Protein AF-A0A9P7P5R8-F1 (afdb_monomer_lite)

pLDDT: mean 85.45, std 15.45, range [43.38, 98.56]

Sequence (160 aa):
MKFLCLHGAFGNASNFQAQLGPFVSKAKESGDRISFKWISGRHEAIPPAGFSDYFGRGPLYRFIPFDGIEALDDVLHKLDEFPQGETAEDTIRQLIQSDYGSQYTLDGVRTSIEYILDAVREDPEIEGILGFSEGATAAASAILEEKRLWEEEGVPRQLK

Structure (mmCIF, N/CA/C/O backbone):
data_AF-A0A9P7P5R8-F1
#
_entry.id   AF-A0A9P7P5R8-F1
#
loop_
_atom_site.group_PDB
_atom_site.id
_atom_site.type_symbol
_atom_site.label_atom_id
_atom_site.label_alt_id
_atom_site.label_comp_id
_atom_site.label_asym_id
_atom_site.label_entity_id
_atom_site.label_seq_id
_atom_site.pdbx_PDB_ins_code
_atom_site.Cartn_x
_atom_site.Cartn_y
_atom_site.Cartn_z
_atom_site.occupancy
_atom_site.B_iso_or_equiv
_atom_site.auth_seq_id
_atom_site.auth_comp_id
_atom_site.auth_asym_id
_atom_site.auth_atom_id
_atom_site.pdbx_PDB_model_num
ATOM 1 N N . MET A 1 1 ? -7.909 -1.863 16.771 1.00 89.31 1 MET A N 1
ATOM 2 C CA . MET A 1 1 ? -7.436 -1.180 15.557 1.00 89.31 1 MET A CA 1
ATOM 3 C C . MET A 1 1 ? -7.048 -2.204 14.508 1.00 89.31 1 MET A C 1
ATOM 5 O O . MET A 1 1 ? -6.356 -3.172 14.828 1.00 89.31 1 MET A O 1
ATOM 9 N N . LYS A 1 2 ? -7.502 -2.006 13.273 1.00 95.75 2 LYS A N 1
ATOM 10 C CA . LYS A 1 2 ? -7.130 -2.836 12.126 1.00 95.75 2 LYS A CA 1
ATOM 11 C C . LYS A 1 2 ? -6.162 -2.064 11.232 1.00 95.75 2 LYS A C 1
ATOM 13 O O . LYS A 1 2 ? -6.331 -0.862 11.033 1.00 95.75 2 LYS A O 1
ATOM 18 N N . PHE A 1 3 ? -5.147 -2.747 10.716 1.00 97.19 3 PHE A N 1
ATOM 19 C CA . PHE A 1 3 ? -4.212 -2.193 9.741 1.00 97.19 3 PHE A CA 1
ATOM 20 C C . PHE A 1 3 ? -4.522 -2.736 8.348 1.00 97.19 3 PHE A C 1
ATOM 22 O O . PHE A 1 3 ? -4.621 -3.952 8.175 1.00 97.19 3 PHE A O 1
ATOM 29 N N . LEU A 1 4 ? -4.641 -1.854 7.357 1.00 98.56 4 LEU A N 1
ATOM 30 C CA . LEU A 1 4 ? -4.631 -2.247 5.949 1.00 98.56 4 LEU A CA 1
ATOM 31 C C . LEU A 1 4 ? -3.185 -2.512 5.514 1.00 98.56 4 LEU A C 1
ATOM 33 O O . LEU A 1 4 ? -2.322 -1.658 5.694 1.00 98.56 4 LEU A O 1
ATOM 37 N N . CYS A 1 5 ? -2.903 -3.686 4.960 1.00 98.50 5 CYS A N 1
ATOM 38 C CA . CYS A 1 5 ? -1.555 -4.126 4.619 1.00 98.50 5 CYS A CA 1
ATOM 39 C C . CYS A 1 5 ? -1.345 -4.172 3.103 1.00 98.50 5 CYS A C 1
ATOM 41 O O . CYS A 1 5 ? -2.041 -4.916 2.406 1.00 98.50 5 CYS A O 1
ATOM 43 N N . LEU A 1 6 ? -0.356 -3.414 2.620 1.00 98.56 6 LEU A N 1
ATOM 44 C CA . LEU A 1 6 ? -0.010 -3.262 1.208 1.00 98.56 6 LEU A CA 1
ATOM 45 C C . LEU A 1 6 ? 1.363 -3.879 0.906 1.00 98.56 6 LEU A C 1
ATOM 47 O O . LEU A 1 6 ? 2.392 -3.441 1.429 1.00 98.56 6 LEU A O 1
ATOM 51 N N . HIS A 1 7 ? 1.377 -4.893 0.045 1.00 97.62 7 HIS A N 1
ATOM 52 C CA . HIS A 1 7 ? 2.607 -5.534 -0.420 1.00 97.62 7 HIS A CA 1
ATOM 53 C C . HIS A 1 7 ? 3.447 -4.614 -1.329 1.00 97.62 7 HIS A C 1
ATOM 55 O O . HIS A 1 7 ? 2.941 -3.649 -1.896 1.00 97.62 7 HIS A O 1
ATOM 61 N N . GLY A 1 8 ? 4.734 -4.936 -1.492 1.00 93.81 8 GLY A N 1
ATOM 62 C CA . GLY A 1 8 ? 5.612 -4.263 -2.459 1.00 93.81 8 GLY A CA 1
ATOM 63 C C . GLY A 1 8 ? 5.374 -4.713 -3.901 1.00 93.81 8 GLY A C 1
ATOM 64 O O . GLY A 1 8 ? 4.566 -5.607 -4.149 1.00 93.81 8 GLY A O 1
ATOM 65 N N . ALA A 1 9 ? 6.100 -4.124 -4.851 1.00 90.81 9 ALA A N 1
ATOM 66 C CA . ALA A 1 9 ? 6.002 -4.507 -6.258 1.00 90.81 9 ALA A CA 1
ATOM 67 C C . ALA A 1 9 ? 6.267 -6.009 -6.450 1.00 90.81 9 ALA A C 1
ATOM 69 O O . ALA A 1 9 ? 7.084 -6.596 -5.737 1.00 90.81 9 ALA A O 1
ATOM 70 N N . PHE A 1 10 ? 5.586 -6.607 -7.429 1.00 91.12 10 PHE A N 1
ATOM 71 C CA . PHE A 1 10 ? 5.637 -8.047 -7.700 1.00 91.12 10 PHE A CA 1
ATOM 72 C C . PHE A 1 10 ? 5.206 -8.886 -6.486 1.00 91.12 10 PHE A C 1
ATOM 74 O O . PHE A 1 10 ? 5.806 -9.908 -6.181 1.00 91.12 10 PHE A O 1
ATOM 81 N N . GLY A 1 11 ? 4.167 -8.458 -5.769 1.00 93.50 11 GLY A N 1
ATOM 82 C CA . GLY A 1 11 ? 3.674 -9.138 -4.569 1.00 93.50 11 GLY A CA 1
ATOM 83 C C . GLY A 1 11 ? 2.202 -9.527 -4.660 1.00 93.50 11 GLY A C 1
ATOM 84 O O . GLY A 1 11 ? 1.525 -9.257 -5.645 1.00 93.50 11 GLY A O 1
ATOM 85 N N . ASN A 1 12 ? 1.687 -10.161 -3.613 1.00 96.94 12 ASN A N 1
ATOM 86 C CA . ASN A 1 12 ? 0.251 -10.316 -3.391 1.00 96.94 12 ASN A CA 1
ATOM 87 C C . ASN A 1 12 ? -0.032 -10.390 -1.883 1.00 96.94 12 ASN A C 1
ATOM 89 O O . ASN A 1 12 ? 0.891 -10.524 -1.072 1.00 96.94 12 ASN A O 1
ATOM 93 N N . ALA A 1 13 ? -1.309 -10.303 -1.506 1.00 97.75 13 ALA A N 1
ATOM 94 C CA . ALA A 1 13 ? -1.748 -10.324 -0.111 1.00 97.75 13 ALA A CA 1
ATOM 95 C C . ALA A 1 13 ? -1.230 -11.551 0.659 1.00 97.75 13 ALA A C 1
ATOM 97 O O . ALA A 1 13 ? -0.720 -11.415 1.770 1.00 97.75 13 ALA A O 1
ATOM 98 N N . SER A 1 14 ? -1.328 -12.744 0.065 1.00 97.00 14 SER A N 1
ATOM 99 C CA . SER A 1 14 ? -0.941 -14.001 0.712 1.00 97.00 14 SER A CA 1
ATOM 100 C C . SER A 1 14 ? 0.567 -14.095 0.946 1.00 97.00 14 SER A C 1
ATOM 102 O O . SER A 1 14 ? 0.995 -14.465 2.039 1.00 97.00 14 SER A O 1
ATOM 104 N N . ASN A 1 15 ? 1.376 -13.714 -0.045 1.00 95.69 15 ASN A N 1
ATOM 105 C CA . ASN A 1 15 ? 2.832 -13.686 0.073 1.00 95.69 15 ASN A CA 1
ATOM 106 C C . ASN A 1 15 ? 3.256 -12.676 1.143 1.00 95.69 15 ASN A C 1
ATOM 108 O O . ASN A 1 15 ? 4.087 -13.000 1.989 1.00 95.69 15 ASN A O 1
ATOM 112 N N . PHE A 1 16 ? 2.651 -11.486 1.165 1.00 97.06 16 PHE A N 1
ATOM 113 C CA . PHE A 1 16 ? 3.002 -10.455 2.142 1.00 97.06 16 PHE A CA 1
ATOM 114 C C . PHE A 1 16 ? 2.598 -10.834 3.570 1.00 97.06 16 PHE A C 1
ATOM 116 O O . PHE A 1 16 ? 3.378 -10.654 4.507 1.00 97.06 16 PHE A O 1
ATOM 123 N N . GLN A 1 17 ? 1.429 -11.456 3.734 1.00 96.88 17 GLN A N 1
ATOM 124 C CA . GLN A 1 17 ? 1.007 -12.019 5.013 1.00 96.88 17 GLN A CA 1
ATOM 125 C C . GLN A 1 17 ? 1.995 -13.083 5.516 1.00 96.88 17 GLN A C 1
ATOM 127 O O . GLN A 1 17 ? 2.329 -13.097 6.702 1.00 96.88 17 GLN A O 1
ATOM 132 N N . ALA A 1 18 ? 2.484 -13.958 4.631 1.00 95.50 18 ALA A N 1
ATOM 133 C CA . ALA A 1 18 ? 3.481 -14.966 4.982 1.00 95.50 18 ALA A CA 1
ATOM 134 C C . ALA A 1 18 ? 4.834 -14.334 5.359 1.00 95.50 18 ALA A C 1
ATOM 136 O O . ALA A 1 18 ? 5.417 -14.705 6.379 1.00 95.50 18 ALA A O 1
ATOM 137 N N . GLN A 1 19 ? 5.304 -13.344 4.590 1.00 94.25 19 GLN A N 1
ATOM 138 C CA . GLN A 1 19 ? 6.550 -12.607 4.849 1.00 94.25 19 GLN A CA 1
ATOM 139 C C . GLN A 1 19 ? 6.541 -11.918 6.219 1.00 94.25 19 GLN A C 1
ATOM 141 O O . GLN A 1 19 ? 7.543 -11.930 6.932 1.00 94.25 19 GLN A O 1
ATOM 146 N N . LEU A 1 20 ? 5.396 -11.363 6.623 1.00 95.50 20 LEU A N 1
ATOM 147 C CA . LEU A 1 20 ? 5.225 -10.706 7.918 1.00 95.50 20 LEU A CA 1
ATOM 148 C C . LEU A 1 20 ? 4.771 -11.648 9.039 1.00 95.50 20 LEU A C 1
ATOM 150 O O . LEU A 1 20 ? 4.472 -11.179 10.136 1.00 95.50 20 LEU A O 1
ATOM 154 N N . GLY A 1 21 ? 4.769 -12.967 8.827 1.00 95.38 21 GLY A N 1
ATOM 155 C CA . GLY A 1 21 ? 4.354 -13.958 9.825 1.00 95.38 21 GLY A CA 1
ATOM 156 C C . GLY A 1 21 ? 4.956 -13.740 11.225 1.00 95.38 21 GLY A C 1
ATOM 157 O O . GLY A 1 21 ? 4.194 -13.664 12.197 1.00 95.38 21 GLY A O 1
ATOM 158 N N . PRO A 1 22 ? 6.286 -13.563 11.369 1.00 95.50 22 PRO A N 1
ATOM 159 C CA . PRO A 1 22 ? 6.906 -13.269 12.663 1.00 95.50 22 PRO A CA 1
ATOM 160 C C . PRO A 1 22 ? 6.436 -11.942 13.278 1.00 95.50 22 PRO A C 1
ATOM 162 O O . PRO A 1 22 ? 6.147 -11.887 14.473 1.00 95.50 22 PRO A O 1
ATOM 165 N N . PHE A 1 23 ? 6.299 -10.892 12.462 1.00 93.94 23 PHE A N 1
ATOM 166 C CA . PHE A 1 23 ? 5.811 -9.581 12.898 1.00 93.94 23 PHE A CA 1
ATOM 167 C C . PHE A 1 23 ? 4.365 -9.657 13.401 1.00 93.94 23 PHE A C 1
ATOM 169 O O . PHE A 1 23 ? 4.071 -9.206 14.504 1.00 93.94 23 PHE A O 1
ATOM 176 N N . VAL A 1 24 ? 3.474 -10.296 12.638 1.00 93.69 24 VAL A N 1
ATOM 177 C CA . VAL A 1 24 ? 2.066 -10.505 13.009 1.00 93.69 24 VAL A CA 1
ATOM 178 C C . VAL A 1 24 ? 1.962 -11.323 14.291 1.00 93.69 24 VAL A C 1
ATOM 180 O O . VAL A 1 24 ? 1.151 -11.005 15.160 1.00 93.69 24 VAL A O 1
ATOM 183 N N . SER A 1 25 ? 2.794 -12.357 14.428 1.00 92.94 25 SER A N 1
ATOM 184 C CA . SER A 1 25 ? 2.823 -13.198 15.628 1.00 92.94 25 SER A CA 1
ATOM 185 C C . SER A 1 25 ? 3.202 -12.375 16.857 1.00 92.94 25 SER A C 1
ATOM 187 O O . SER A 1 25 ? 2.509 -12.439 17.868 1.00 92.94 25 SER A O 1
ATOM 189 N N . LYS A 1 26 ? 4.233 -11.526 16.747 1.00 93.75 26 LYS A N 1
ATOM 190 C CA . LYS A 1 26 ? 4.639 -10.608 17.819 1.00 93.75 26 LYS A CA 1
ATOM 191 C C . LYS A 1 26 ? 3.616 -9.516 18.114 1.00 93.75 26 LYS A C 1
ATOM 193 O O . LYS A 1 26 ? 3.366 -9.235 19.280 1.00 93.75 26 LYS A O 1
ATOM 198 N N . ALA A 1 27 ? 2.968 -8.945 17.103 1.00 90.81 27 ALA A N 1
ATOM 199 C CA . ALA A 1 27 ? 1.914 -7.955 17.312 1.00 90.81 27 ALA A CA 1
ATOM 200 C C . ALA A 1 27 ? 0.728 -8.538 18.104 1.00 90.81 27 ALA A C 1
ATOM 202 O O . ALA A 1 27 ? 0.199 -7.884 19.004 1.00 90.81 27 ALA A O 1
ATOM 203 N N . LYS A 1 28 ? 0.357 -9.795 17.827 1.00 88.00 28 LYS A N 1
ATOM 204 C CA . LYS A 1 28 ? -0.732 -10.503 18.519 1.00 88.00 28 LYS A CA 1
ATOM 205 C C . LYS A 1 28 ? -0.415 -10.889 19.966 1.00 88.00 28 LYS A C 1
ATOM 207 O O . LYS A 1 28 ? -1.344 -11.096 20.740 1.00 88.00 28 LYS A O 1
ATOM 212 N N . GLU A 1 29 ? 0.856 -10.924 20.380 1.00 89.50 29 GLU A N 1
ATOM 213 C CA . GLU A 1 29 ? 1.218 -11.121 21.799 1.00 89.50 29 GLU A CA 1
ATOM 214 C C . GLU A 1 29 ? 0.679 -9.990 22.696 1.00 89.50 29 GLU A C 1
ATOM 216 O O . GLU A 1 29 ? 0.472 -10.191 23.889 1.00 89.50 29 GLU A O 1
ATOM 221 N N . SER A 1 30 ? 0.368 -8.820 22.121 1.00 79.44 30 SER A N 1
ATOM 222 C CA . SER A 1 30 ? -0.279 -7.701 22.825 1.00 79.44 30 SER A CA 1
ATOM 223 C C . SER A 1 30 ? -1.807 -7.865 22.988 1.00 79.44 30 SER A C 1
ATOM 225 O O . SER A 1 30 ? -2.480 -6.943 23.462 1.00 79.44 30 SER A O 1
ATOM 227 N N . GLY A 1 31 ? -2.357 -9.029 22.617 1.00 80.19 31 GLY A N 1
ATOM 228 C CA . GLY A 1 31 ? -3.782 -9.373 22.639 1.00 80.19 31 GLY A CA 1
ATOM 229 C C . GLY A 1 31 ? -4.514 -9.061 21.328 1.00 80.19 31 GLY A C 1
ATOM 230 O O . GLY A 1 31 ? -3.932 -8.547 20.375 1.00 80.19 31 GLY A O 1
ATOM 231 N N . ASP A 1 32 ? -5.828 -9.298 21.302 1.00 80.25 32 ASP A N 1
ATOM 232 C CA . ASP A 1 32 ? -6.685 -9.150 20.107 1.00 80.25 32 ASP A CA 1
ATOM 233 C C . ASP A 1 32 ? -7.002 -7.688 19.726 1.00 80.25 32 ASP A C 1
ATOM 235 O O . ASP A 1 32 ? -7.954 -7.398 19.005 1.00 80.25 32 ASP A O 1
ATOM 239 N N . ARG A 1 33 ? -6.208 -6.727 20.209 1.00 87.25 33 ARG A N 1
ATOM 240 C CA . ARG A 1 33 ? -6.415 -5.296 19.927 1.00 87.25 33 ARG A CA 1
ATOM 241 C C . ARG A 1 33 ? -5.934 -4.884 18.536 1.00 87.25 33 ARG A C 1
ATOM 243 O O . ARG A 1 33 ? -6.320 -3.809 18.069 1.00 87.25 33 ARG A O 1
ATOM 250 N N . ILE A 1 34 ? -5.084 -5.700 17.907 1.00 91.56 34 ILE A N 1
ATOM 251 C CA . ILE A 1 34 ? -4.478 -5.446 16.597 1.00 91.56 34 ILE A CA 1
ATOM 252 C C . ILE A 1 34 ? -4.907 -6.544 15.624 1.00 91.56 34 ILE A C 1
ATOM 254 O O . ILE A 1 34 ? -4.668 -7.729 15.857 1.00 91.56 34 ILE A O 1
ATOM 258 N N . SER A 1 35 ? -5.499 -6.141 14.505 1.00 94.44 35 SER A N 1
ATOM 259 C CA . SER A 1 35 ? -5.837 -7.024 13.388 1.00 94.44 35 SER A CA 1
ATOM 260 C C . SER A 1 35 ? -5.312 -6.459 12.066 1.00 94.44 35 SER A C 1
ATOM 262 O O . SER A 1 35 ? -4.908 -5.300 11.986 1.00 94.44 35 SER A O 1
ATOM 264 N N . PHE A 1 36 ? -5.264 -7.294 11.027 1.00 96.50 36 PHE A N 1
ATOM 265 C CA . PHE A 1 36 ? -4.649 -6.958 9.742 1.00 96.50 36 PHE A CA 1
ATOM 266 C C . PHE A 1 36 ? -5.579 -7.368 8.595 1.00 96.50 36 PHE A C 1
ATOM 268 O O . PHE A 1 36 ? -6.008 -8.524 8.548 1.00 96.50 36 PHE A O 1
ATOM 275 N N . LYS A 1 37 ? -5.869 -6.444 7.673 1.00 97.94 37 LYS A N 1
ATOM 276 C CA . LYS A 1 37 ? -6.558 -6.701 6.399 1.00 97.94 37 LYS A CA 1
ATOM 277 C C . LYS A 1 37 ? -5.524 -6.636 5.285 1.00 97.94 37 LYS A C 1
ATOM 279 O O . LYS A 1 37 ? -4.893 -5.606 5.092 1.00 97.94 37 LYS A O 1
ATOM 284 N N . TRP A 1 38 ? -5.356 -7.725 4.550 1.00 98.38 38 TRP A N 1
ATOM 285 C CA . TRP A 1 38 ? -4.368 -7.835 3.478 1.00 98.38 38 TRP A CA 1
ATOM 286 C C . TRP A 1 38 ? -5.077 -7.696 2.140 1.00 98.38 38 TRP A C 1
ATOM 288 O O . TRP A 1 38 ? -6.045 -8.416 1.893 1.00 98.38 38 TRP A O 1
ATOM 298 N N . ILE A 1 39 ? -4.602 -6.799 1.281 1.00 98.44 39 ILE A N 1
ATOM 299 C CA . ILE A 1 39 ? -5.131 -6.642 -0.078 1.00 98.44 39 ILE A CA 1
ATOM 300 C C . ILE A 1 39 ? -4.013 -6.812 -1.102 1.00 98.44 39 ILE A C 1
ATOM 302 O O . ILE A 1 39 ? -2.835 -6.627 -0.789 1.00 98.44 39 ILE A O 1
ATOM 306 N N .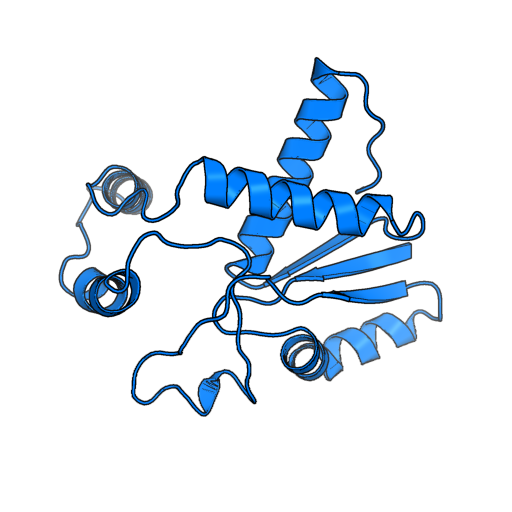 SER A 1 40 ? -4.389 -7.212 -2.315 1.00 98.12 40 SER A N 1
ATOM 307 C CA . SER A 1 40 ? -3.464 -7.252 -3.447 1.00 98.12 40 SER A CA 1
ATOM 308 C C . SER A 1 40 ? -3.674 -6.022 -4.320 1.00 98.12 40 SER A C 1
ATOM 310 O O . SER A 1 40 ? -4.789 -5.511 -4.407 1.00 98.12 40 SER A O 1
ATOM 312 N N . GLY A 1 41 ? -2.615 -5.572 -4.984 1.00 95.69 41 GLY A N 1
ATOM 313 C CA . GLY A 1 41 ? -2.724 -4.611 -6.071 1.00 95.69 41 GLY A CA 1
ATOM 314 C C . GLY A 1 41 ? -3.594 -5.144 -7.214 1.00 95.69 41 GLY A C 1
ATOM 315 O O . GLY A 1 41 ? -3.888 -6.338 -7.294 1.00 95.69 41 GLY A O 1
ATOM 316 N N . ARG A 1 42 ? -4.020 -4.249 -8.109 1.00 94.56 42 ARG A N 1
ATOM 317 C CA . ARG A 1 42 ? -4.941 -4.583 -9.213 1.00 94.56 42 ARG A CA 1
ATOM 318 C C . ARG A 1 42 ? -4.246 -4.785 -10.556 1.00 94.56 42 ARG A C 1
ATOM 320 O O . ARG A 1 42 ? -4.904 -5.155 -11.524 1.00 94.56 42 ARG A O 1
ATOM 327 N N . HIS A 1 43 ? -2.939 -4.552 -10.617 1.00 91.00 43 HIS A N 1
ATOM 328 C CA . HIS A 1 43 ? -2.163 -4.623 -11.849 1.00 91.00 43 HIS A CA 1
ATOM 329 C C . HIS A 1 43 ? -1.270 -5.853 -11.804 1.00 91.00 43 HIS A C 1
ATOM 331 O O . HIS A 1 43 ? -0.308 -5.871 -11.040 1.00 91.00 43 HIS A O 1
ATOM 337 N N . GLU A 1 44 ? -1.613 -6.892 -12.566 1.00 91.38 44 GLU A N 1
ATOM 338 C CA . GLU A 1 44 ? -0.788 -8.098 -12.662 1.00 91.38 44 GLU A CA 1
ATOM 339 C C . GLU A 1 44 ? 0.592 -7.745 -13.228 1.00 91.38 44 GLU A C 1
ATOM 341 O O . GLU A 1 44 ? 0.717 -6.930 -14.143 1.00 91.38 44 GLU A O 1
ATOM 346 N N . ALA A 1 45 ? 1.637 -8.327 -12.649 1.00 85.75 45 ALA A N 1
ATOM 347 C CA . ALA A 1 45 ? 3.015 -8.020 -12.977 1.00 85.75 45 ALA A CA 1
ATOM 348 C C . ALA A 1 45 ? 3.862 -9.286 -13.037 1.00 85.75 45 ALA A C 1
ATOM 350 O O . ALA A 1 45 ? 3.766 -10.175 -12.191 1.00 85.75 45 ALA A O 1
ATOM 351 N N . ILE A 1 46 ? 4.739 -9.324 -14.034 1.00 85.19 46 ILE A N 1
ATOM 352 C CA . ILE A 1 46 ? 5.675 -10.420 -14.254 1.00 85.19 46 ILE A CA 1
ATOM 353 C C . ILE A 1 46 ? 7.038 -9.976 -13.710 1.00 85.19 46 ILE A C 1
ATOM 355 O O . ILE A 1 46 ? 7.547 -8.941 -14.146 1.00 85.19 46 ILE A O 1
ATOM 359 N N . PRO A 1 47 ? 7.629 -10.710 -12.750 1.00 82.44 47 PRO A N 1
ATOM 360 C CA . PRO A 1 47 ? 8.974 -10.419 -12.271 1.00 82.44 47 PRO A CA 1
ATOM 361 C C . PRO A 1 47 ? 10.023 -10.508 -13.383 1.00 82.44 47 PRO A C 1
ATOM 363 O O . PRO A 1 47 ? 9.822 -11.243 -14.355 1.00 82.44 47 PRO A O 1
ATOM 366 N N . PRO A 1 48 ? 11.183 -9.851 -13.212 1.00 76.88 48 PRO A N 1
ATOM 367 C CA . PRO A 1 48 ? 12.275 -9.981 -14.164 1.00 76.88 48 PRO A CA 1
ATOM 368 C C . PRO A 1 48 ? 12.751 -11.429 -14.277 1.00 76.88 48 PRO A C 1
ATOM 370 O O . PRO A 1 48 ? 12.663 -12.220 -13.329 1.00 76.88 48 PRO A O 1
ATOM 373 N N . ALA A 1 49 ? 13.268 -11.775 -15.456 1.00 78.31 49 ALA A N 1
ATOM 374 C CA . ALA A 1 49 ? 13.805 -13.102 -15.717 1.00 78.31 49 ALA A CA 1
ATOM 375 C C . ALA A 1 49 ? 14.857 -13.477 -14.655 1.00 78.31 49 ALA A C 1
ATOM 377 O O . ALA A 1 49 ? 15.724 -12.679 -14.311 1.00 78.31 49 ALA A O 1
ATOM 378 N N . GLY A 1 50 ? 14.754 -14.690 -14.107 1.00 80.69 50 GLY A N 1
ATOM 379 C CA . GLY A 1 50 ? 15.625 -15.168 -13.025 1.00 80.69 50 GLY A CA 1
ATOM 380 C C . GLY A 1 50 ? 15.170 -14.810 -11.603 1.00 80.69 50 GLY A C 1
ATOM 381 O O . GLY A 1 50 ? 15.735 -15.341 -10.653 1.00 80.69 50 GLY A O 1
ATOM 382 N N . PHE A 1 51 ? 14.125 -13.989 -11.434 1.00 79.75 51 PHE A N 1
ATOM 383 C CA . PHE A 1 51 ? 13.583 -13.610 -10.119 1.00 79.75 51 PHE A CA 1
ATOM 384 C C . PHE A 1 51 ? 12.211 -14.230 -9.801 1.00 79.75 51 PHE A C 1
ATOM 386 O O . PHE A 1 51 ? 11.607 -13.883 -8.786 1.00 79.75 51 PHE A O 1
ATOM 393 N N . SER A 1 52 ? 11.707 -15.162 -10.619 1.00 74.88 52 SER A N 1
ATOM 394 C CA . SER A 1 52 ? 10.383 -15.783 -10.421 1.00 74.88 52 SER A CA 1
ATOM 395 C C . SER A 1 52 ? 10.212 -16.414 -9.037 1.00 74.88 52 SER A C 1
ATOM 397 O O . SER A 1 52 ? 9.143 -16.311 -8.444 1.00 74.88 52 SER A O 1
ATOM 399 N N . ASP A 1 53 ? 11.277 -17.010 -8.501 1.00 83.69 53 ASP A N 1
ATOM 400 C CA . ASP A 1 53 ? 11.239 -17.714 -7.217 1.00 83.69 53 ASP A CA 1
ATOM 401 C C . ASP A 1 53 ? 11.447 -16.774 -6.017 1.00 83.69 53 ASP A C 1
ATOM 403 O O . ASP A 1 53 ? 11.129 -17.133 -4.884 1.00 83.69 53 ASP A O 1
ATOM 407 N N . TYR A 1 54 ? 11.952 -15.556 -6.250 1.00 85.00 54 TYR A N 1
ATOM 408 C CA . TYR A 1 54 ? 12.236 -14.576 -5.197 1.00 85.00 54 TYR A CA 1
ATOM 409 C C . TYR A 1 54 ? 10.956 -13.956 -4.622 1.00 85.00 54 TYR A C 1
ATOM 411 O O . TYR A 1 54 ? 10.824 -13.783 -3.411 1.00 85.00 54 TYR A O 1
ATOM 419 N N . PHE A 1 55 ? 9.991 -13.643 -5.488 1.00 85.94 55 PHE A N 1
ATOM 420 C CA . PHE A 1 55 ? 8.791 -12.878 -5.130 1.00 85.94 55 PHE A CA 1
ATOM 421 C C . PHE A 1 55 ? 7.628 -13.729 -4.588 1.00 85.94 55 PHE A C 1
ATOM 423 O O . PHE A 1 55 ? 6.577 -13.208 -4.200 1.00 85.94 55 PHE A O 1
ATOM 430 N N . GLY A 1 56 ? 7.828 -15.044 -4.496 1.00 87.88 56 GLY A N 1
ATOM 431 C CA . GLY A 1 56 ? 6.825 -15.993 -4.030 1.00 87.88 56 GLY A CA 1
ATOM 432 C C . GLY A 1 56 ? 5.866 -16.440 -5.132 1.00 87.88 56 GLY A C 1
ATOM 433 O O . GLY A 1 56 ? 6.112 -16.276 -6.323 1.00 87.88 56 GLY A O 1
ATOM 434 N N . ARG A 1 57 ? 4.758 -17.073 -4.734 1.00 91.19 57 ARG A N 1
ATOM 435 C CA . ARG A 1 57 ? 3.830 -17.703 -5.686 1.00 91.19 57 ARG A CA 1
ATOM 436 C C . ARG A 1 57 ? 2.950 -16.651 -6.354 1.00 91.19 57 ARG A C 1
ATOM 438 O O . ARG A 1 57 ? 2.435 -15.770 -5.668 1.00 91.19 57 ARG A O 1
ATOM 445 N N . GLY A 1 58 ? 2.764 -16.780 -7.666 1.00 90.00 58 GLY A N 1
ATOM 446 C CA . GLY A 1 58 ? 1.858 -15.933 -8.437 1.00 90.00 58 GLY A CA 1
ATOM 447 C C . GLY A 1 58 ? 0.370 -16.299 -8.280 1.00 90.00 58 GLY A C 1
ATOM 448 O O . GLY A 1 58 ? 0.055 -17.327 -7.669 1.00 90.00 58 GLY A O 1
ATOM 449 N N . PRO A 1 59 ? -0.542 -15.489 -8.851 1.00 94.00 59 PRO A N 1
ATOM 450 C CA . PRO A 1 59 ? -0.257 -14.257 -9.601 1.00 94.00 59 PRO A CA 1
ATOM 451 C C . PRO A 1 59 ? 0.337 -13.151 -8.714 1.00 94.00 59 PRO A C 1
ATOM 453 O O . PRO A 1 59 ? 0.079 -13.099 -7.507 1.00 94.00 59 PRO A O 1
ATOM 456 N N . LEU A 1 60 ? 1.193 -12.318 -9.307 1.00 92.62 60 LEU A N 1
ATOM 457 C CA . LEU A 1 60 ? 1.893 -11.218 -8.641 1.00 92.62 60 LEU A CA 1
ATOM 458 C C . LEU A 1 60 ? 1.388 -9.893 -9.197 1.00 92.62 60 LEU A C 1
ATOM 460 O O . LEU A 1 60 ? 0.998 -9.810 -10.357 1.00 92.62 60 LEU A O 1
ATOM 464 N N . TYR A 1 61 ? 1.393 -8.866 -8.360 1.00 94.19 61 TYR A N 1
ATOM 465 C CA . TYR A 1 61 ? 0.724 -7.609 -8.635 1.00 94.19 61 TYR A CA 1
ATOM 466 C C . TYR A 1 61 ? 1.566 -6.403 -8.232 1.00 94.19 61 TYR A C 1
ATOM 468 O O . TYR A 1 61 ? 2.540 -6.500 -7.477 1.00 94.19 61 TYR A O 1
ATOM 476 N N . ARG A 1 62 ? 1.118 -5.246 -8.709 1.00 93.50 62 ARG A N 1
ATOM 477 C CA . ARG A 1 62 ? 1.537 -3.908 -8.303 1.00 93.50 62 ARG A CA 1
ATOM 478 C C . ARG A 1 62 ? 0.328 -3.082 -7.903 1.00 93.50 62 ARG A C 1
ATOM 480 O O . ARG A 1 62 ? -0.781 -3.299 -8.407 1.00 93.50 62 ARG A O 1
ATOM 487 N N . PHE A 1 63 ? 0.548 -2.130 -7.003 1.00 94.06 63 PHE A N 1
ATOM 488 C CA . PHE A 1 63 ? -0.489 -1.161 -6.647 1.00 94.06 63 PHE A CA 1
ATOM 489 C C . PHE A 1 63 ? -0.580 -0.040 -7.667 1.00 94.06 63 PHE A C 1
ATOM 491 O O . PHE A 1 63 ? -1.692 0.325 -8.029 1.00 94.06 63 PHE A O 1
ATOM 498 N N . ILE A 1 64 ? 0.561 0.469 -8.134 1.00 90.06 64 ILE A N 1
ATOM 499 C CA . ILE A 1 64 ? 0.632 1.597 -9.062 1.00 90.06 64 ILE A CA 1
ATOM 500 C C . ILE A 1 64 ? 1.064 1.062 -10.432 1.00 90.06 64 ILE A C 1
ATOM 502 O O . ILE A 1 64 ? 2.106 0.406 -10.519 1.00 90.06 64 ILE A O 1
ATOM 506 N N . PRO A 1 65 ? 0.272 1.273 -11.498 1.00 84.38 65 PRO A N 1
ATOM 507 C CA . PRO A 1 65 ? 0.640 0.807 -12.824 1.00 84.38 65 PRO A CA 1
ATOM 508 C C . PRO A 1 65 ? 1.771 1.661 -13.401 1.00 84.38 65 PRO A C 1
ATOM 510 O O . PRO A 1 65 ? 1.837 2.871 -13.172 1.00 84.38 65 PRO A O 1
ATOM 513 N N . PHE A 1 66 ? 2.618 1.023 -14.202 1.00 73.00 66 PHE A N 1
ATOM 514 C CA . PHE A 1 66 ? 3.514 1.707 -15.127 1.00 73.00 66 PHE A CA 1
ATOM 515 C C . PHE A 1 66 ? 2.886 1.759 -16.515 1.00 73.00 66 PHE A C 1
ATOM 517 O O . PHE A 1 66 ? 2.128 0.855 -16.877 1.00 73.00 66 PHE A O 1
ATOM 524 N N . ASP A 1 67 ? 3.216 2.789 -17.291 1.00 57.88 67 ASP A N 1
ATOM 525 C CA . ASP A 1 67 ? 2.939 2.766 -18.726 1.00 57.88 67 ASP A CA 1
ATOM 526 C C . ASP A 1 67 ? 4.054 1.992 -19.449 1.00 57.88 67 ASP A C 1
ATOM 528 O O . ASP A 1 67 ? 5.229 2.341 -19.351 1.00 57.88 67 ASP A O 1
ATOM 532 N N . GLY A 1 68 ? 3.685 0.918 -20.151 1.00 51.69 68 GLY A N 1
ATOM 533 C CA . GLY A 1 68 ? 4.589 0.170 -21.030 1.00 51.69 68 GLY A CA 1
ATOM 534 C C . GLY A 1 68 ? 5.385 -0.995 -20.414 1.00 51.69 68 GLY A C 1
ATOM 535 O O . GLY A 1 68 ? 5.646 -1.087 -19.216 1.00 51.69 68 GLY A O 1
ATOM 536 N N . ILE A 1 69 ? 5.780 -1.917 -21.301 1.00 43.38 69 ILE A N 1
ATOM 537 C CA . ILE A 1 69 ? 6.558 -3.147 -21.035 1.00 43.38 69 ILE A CA 1
ATOM 538 C C . ILE A 1 69 ? 8.034 -2.833 -20.682 1.00 43.38 69 ILE A C 1
ATOM 540 O O . ILE A 1 69 ? 8.741 -3.680 -20.145 1.00 43.38 69 ILE A O 1
ATOM 544 N N . GLU A 1 70 ? 8.492 -1.602 -20.920 1.00 48.00 70 GLU A N 1
ATOM 545 C CA . GLU A 1 70 ? 9.900 -1.184 -20.825 1.00 48.00 70 GLU A CA 1
ATOM 546 C C . GLU A 1 70 ? 10.384 -0.891 -19.396 1.00 48.00 70 GLU A C 1
ATOM 548 O O . GLU A 1 70 ? 11.586 -0.867 -19.151 1.00 48.00 70 GLU A O 1
ATOM 553 N N . ALA A 1 71 ? 9.487 -0.738 -18.414 1.00 51.12 71 ALA A N 1
ATOM 554 C CA . ALA A 1 71 ? 9.866 -0.263 -17.079 1.00 51.12 71 ALA A CA 1
ATOM 555 C C . ALA A 1 71 ? 10.819 -1.195 -16.297 1.00 51.12 71 ALA A C 1
ATOM 557 O O . ALA A 1 71 ? 11.407 -0.772 -15.301 1.00 51.12 71 ALA A O 1
ATOM 558 N N . LEU A 1 72 ? 10.979 -2.449 -16.734 1.00 44.16 72 LEU A N 1
ATOM 559 C CA . LEU A 1 72 ? 11.798 -3.467 -16.075 1.00 44.16 72 LEU A CA 1
ATOM 560 C C . LEU A 1 72 ? 13.229 -3.571 -16.619 1.00 44.16 72 LEU A C 1
ATOM 562 O O . LEU A 1 72 ? 14.157 -3.678 -15.816 1.00 44.16 72 LEU A O 1
ATOM 566 N N . ASP A 1 73 ? 13.407 -3.491 -17.943 1.00 44.78 73 ASP A N 1
ATOM 567 C CA . ASP A 1 73 ? 14.733 -3.328 -18.571 1.00 44.78 73 ASP A CA 1
ATOM 568 C C . ASP A 1 73 ? 15.379 -2.021 -18.095 1.00 44.78 73 ASP A C 1
ATOM 570 O O . ASP A 1 73 ? 16.573 -1.950 -17.812 1.00 44.78 73 ASP A O 1
ATOM 574 N N . ASP A 1 74 ? 14.544 -1.009 -17.888 1.00 51.81 74 ASP A N 1
ATOM 575 C CA . ASP A 1 74 ? 14.955 0.327 -17.507 1.00 51.81 74 ASP A CA 1
ATOM 576 C C . ASP A 1 74 ? 15.490 0.384 -16.061 1.00 51.81 74 ASP A C 1
ATOM 578 O O . ASP A 1 74 ? 16.427 1.115 -15.791 1.00 51.81 74 ASP A O 1
ATOM 582 N N . VAL A 1 75 ? 14.998 -0.421 -15.105 1.00 51.22 75 VAL A N 1
ATOM 583 C CA . VAL A 1 75 ? 15.560 -0.449 -13.727 1.00 51.22 75 VAL A CA 1
ATOM 584 C C . VAL A 1 75 ? 16.955 -1.079 -13.662 1.00 51.22 75 VAL A C 1
ATOM 586 O O . VAL A 1 75 ? 17.778 -0.649 -12.853 1.00 51.22 75 VAL A O 1
ATOM 589 N N . LEU A 1 76 ? 17.237 -2.069 -14.512 1.00 46.50 76 LEU A N 1
ATOM 590 C CA . LEU A 1 76 ? 18.567 -2.676 -14.605 1.00 46.50 76 LEU A CA 1
ATOM 591 C C . LEU A 1 76 ? 19.535 -1.789 -15.403 1.00 46.50 76 LEU A C 1
ATOM 593 O O . LEU A 1 76 ? 20.669 -1.621 -14.965 1.00 46.50 76 LEU A O 1
ATOM 597 N N . HIS A 1 77 ? 19.080 -1.130 -16.475 1.00 49.78 77 HIS A N 1
ATOM 598 C CA . HIS A 1 77 ? 19.857 -0.085 -17.155 1.00 49.78 77 HIS A CA 1
ATOM 599 C C . HIS A 1 77 ? 20.103 1.159 -16.273 1.00 49.78 77 HIS A C 1
ATOM 601 O O . HIS A 1 77 ? 21.179 1.750 -16.330 1.00 49.78 77 HIS A O 1
ATOM 607 N N . LYS A 1 78 ? 19.174 1.505 -15.369 1.00 53.00 78 LYS A N 1
ATOM 608 C CA . LYS A 1 78 ? 19.287 2.627 -14.411 1.00 53.00 78 LYS A CA 1
ATOM 609 C C . LYS A 1 78 ? 20.433 2.505 -13.411 1.00 53.00 78 LYS A C 1
ATOM 611 O O . LYS A 1 78 ? 20.851 3.529 -12.880 1.00 53.00 78 LYS A O 1
ATOM 616 N N . LEU A 1 79 ? 20.925 1.298 -13.114 1.00 54.12 79 LEU A N 1
ATOM 617 C CA . LEU A 1 79 ? 22.098 1.121 -12.245 1.00 54.12 79 LEU A CA 1
ATOM 618 C C . LEU A 1 79 ? 23.414 1.401 -12.980 1.00 54.12 79 LEU A C 1
ATOM 620 O O . LEU A 1 79 ? 24.371 1.835 -12.340 1.00 54.12 79 LEU A O 1
ATOM 624 N N . ASP A 1 80 ? 23.443 1.204 -14.300 1.00 55.03 80 ASP A N 1
ATOM 625 C CA . ASP A 1 80 ? 24.605 1.507 -15.139 1.00 55.03 80 ASP A CA 1
ATOM 626 C C . ASP A 1 80 ? 24.671 3.004 -15.521 1.00 55.03 80 ASP A C 1
ATOM 628 O O . ASP A 1 80 ? 25.768 3.544 -15.660 1.00 55.03 80 ASP A O 1
ATOM 632 N N . GLU A 1 81 ? 23.528 3.703 -15.614 1.00 59.50 81 GLU A N 1
ATOM 633 C CA . GLU A 1 81 ? 23.425 5.149 -15.917 1.00 59.50 81 GLU A CA 1
ATOM 634 C C . GLU A 1 81 ? 23.060 6.021 -14.697 1.00 59.50 81 GLU A C 1
ATOM 636 O O . GLU A 1 81 ? 22.420 7.067 -14.825 1.00 59.50 81 GLU A O 1
ATOM 641 N N . PHE A 1 82 ? 23.434 5.607 -13.484 1.00 64.25 82 PHE A N 1
ATOM 642 C CA . PHE A 1 82 ? 23.096 6.368 -12.278 1.00 64.25 82 PHE A CA 1
ATOM 643 C C . PHE A 1 82 ? 23.736 7.776 -12.332 1.00 64.25 82 PHE A C 1
ATOM 645 O O . PHE A 1 82 ? 24.968 7.873 -12.410 1.00 64.25 82 PHE A O 1
ATOM 652 N N . PRO A 1 83 ? 22.955 8.878 -12.289 1.00 65.38 83 PRO A N 1
ATOM 653 C CA . PRO A 1 83 ? 23.517 10.223 -12.366 1.00 65.38 83 PRO A CA 1
ATOM 654 C C . PRO A 1 83 ? 24.426 10.480 -11.161 1.00 65.38 83 PRO A C 1
ATOM 656 O O . PRO A 1 83 ? 24.133 10.050 -10.048 1.00 65.38 83 PRO A O 1
ATOM 659 N N . GLN A 1 84 ? 25.538 11.185 -11.368 1.00 74.75 84 GLN A N 1
ATOM 660 C CA . GLN A 1 84 ? 26.388 11.651 -10.272 1.00 74.75 84 GLN A CA 1
ATOM 661 C C . GLN A 1 84 ? 26.127 13.134 -10.035 1.00 74.75 84 GLN A C 1
ATOM 663 O O . GLN A 1 84 ? 26.672 13.990 -10.730 1.00 74.75 84 GLN A O 1
ATOM 668 N N . GLY A 1 85 ? 25.268 13.420 -9.058 1.00 74.25 85 GLY A N 1
ATOM 669 C CA . GLY A 1 85 ? 25.073 14.772 -8.546 1.00 74.25 85 GLY A CA 1
ATOM 670 C C . GLY A 1 85 ? 26.211 15.198 -7.620 1.00 74.25 85 GLY A C 1
ATOM 671 O O . GLY A 1 85 ? 26.973 14.369 -7.119 1.00 74.25 85 GLY A O 1
ATOM 672 N N . GLU A 1 86 ? 26.309 16.499 -7.352 1.00 85.81 86 GLU A N 1
ATOM 673 C CA . GLU A 1 86 ? 27.336 17.044 -6.446 1.00 85.81 86 GLU A CA 1
ATOM 674 C C . GLU A 1 86 ? 27.164 16.530 -5.005 1.00 85.81 86 GLU A C 1
ATOM 676 O O . GLU A 1 86 ? 28.129 16.425 -4.244 1.00 85.81 86 GLU A O 1
ATOM 681 N N . THR A 1 87 ? 25.928 16.177 -4.638 1.00 87.25 87 THR A N 1
ATOM 682 C CA . THR A 1 87 ? 25.571 15.530 -3.372 1.00 87.25 87 THR A CA 1
ATOM 683 C C . THR A 1 87 ? 24.647 14.333 -3.598 1.00 87.25 87 THR A C 1
ATOM 685 O O . THR A 1 87 ? 24.133 14.103 -4.697 1.00 87.25 87 THR A O 1
ATOM 688 N N . ALA A 1 88 ? 24.398 13.565 -2.534 1.00 77.50 88 ALA A N 1
ATOM 689 C CA . ALA A 1 88 ? 23.431 12.471 -2.566 1.00 77.50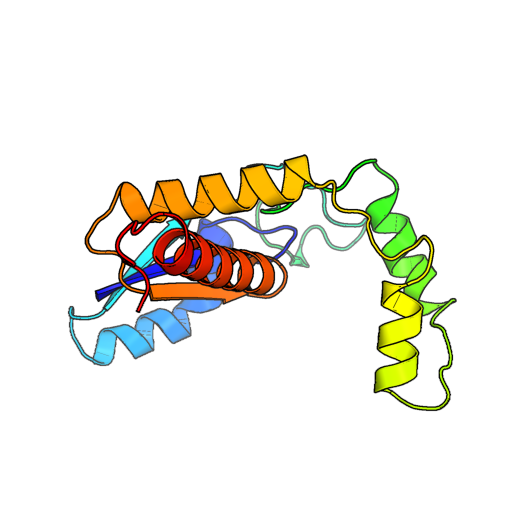 88 ALA A CA 1
ATOM 690 C C . ALA A 1 88 ? 22.007 12.982 -2.857 1.00 77.50 88 ALA A C 1
ATOM 692 O O . ALA A 1 88 ? 21.300 12.415 -3.684 1.00 77.50 88 ALA A O 1
ATOM 693 N N . GLU A 1 89 ? 21.590 14.083 -2.231 1.00 75.94 89 GLU A N 1
ATOM 694 C CA . GLU A 1 89 ? 20.287 14.709 -2.469 1.00 75.94 89 GLU A CA 1
ATOM 695 C C . GLU A 1 89 ? 20.165 15.263 -3.889 1.00 75.94 89 GLU A C 1
ATOM 697 O O . GLU A 1 89 ? 19.091 15.186 -4.486 1.00 75.94 89 GLU A O 1
ATOM 702 N N . ASP A 1 90 ? 21.254 15.807 -4.434 1.00 80.25 90 ASP A N 1
ATOM 703 C CA . ASP A 1 90 ? 21.306 16.287 -5.813 1.00 80.25 90 ASP A CA 1
ATOM 704 C C . ASP A 1 90 ? 21.214 15.125 -6.810 1.00 80.25 90 ASP A C 1
ATOM 706 O O . ASP A 1 90 ? 20.416 15.166 -7.741 1.00 80.25 90 ASP A O 1
ATOM 710 N N . THR A 1 91 ? 21.918 14.025 -6.540 1.00 76.75 91 THR A N 1
ATOM 711 C CA . THR A 1 91 ? 21.823 12.778 -7.314 1.00 76.75 91 THR A CA 1
ATOM 712 C C . THR A 1 91 ? 20.381 12.268 -7.380 1.00 76.75 91 THR A C 1
ATOM 714 O O . THR A 1 91 ? 19.863 11.977 -8.458 1.00 76.75 91 THR A O 1
ATOM 717 N N . ILE A 1 92 ? 19.691 12.216 -6.236 1.00 69.88 92 ILE A N 1
ATOM 718 C CA . ILE A 1 92 ? 18.282 11.805 -6.172 1.00 69.88 92 ILE A CA 1
ATOM 719 C C . ILE A 1 92 ? 17.380 12.796 -6.917 1.00 69.88 92 ILE A C 1
ATOM 721 O O . ILE A 1 92 ? 16.459 12.379 -7.618 1.00 69.88 92 ILE A O 1
ATOM 725 N N . ARG A 1 93 ? 17.641 14.104 -6.812 1.00 72.69 93 ARG A N 1
ATOM 726 C CA . ARG A 1 93 ? 16.872 15.131 -7.526 1.00 72.69 93 ARG A CA 1
ATOM 727 C C . ARG A 1 93 ? 17.018 14.993 -9.041 1.00 72.69 93 ARG A C 1
ATOM 729 O O . ARG A 1 93 ? 16.005 15.043 -9.731 1.00 72.69 93 ARG A O 1
ATOM 736 N N . GLN A 1 94 ? 18.233 14.781 -9.540 1.00 73.38 94 GLN A N 1
ATOM 737 C CA . GLN A 1 94 ? 18.504 14.574 -10.964 1.00 73.38 94 GLN A CA 1
ATOM 738 C C . GLN A 1 94 ? 17.851 13.289 -11.482 1.00 73.38 94 GLN A C 1
ATOM 740 O O . GLN A 1 94 ? 17.215 13.307 -12.533 1.00 73.38 94 GLN A O 1
ATOM 745 N N . LEU A 1 95 ? 17.916 12.201 -10.707 1.00 69.00 95 LEU A N 1
ATOM 746 C CA . LEU A 1 95 ? 17.225 10.955 -11.033 1.00 69.00 95 LEU A CA 1
ATOM 747 C C . LEU A 1 95 ? 15.706 11.170 -11.164 1.00 69.00 95 LEU A C 1
ATOM 749 O O . LEU A 1 95 ? 15.104 10.708 -12.127 1.00 69.00 95 LEU A O 1
ATOM 753 N N . ILE A 1 96 ? 15.092 11.927 -10.248 1.00 63.47 96 ILE A N 1
ATOM 754 C CA . ILE A 1 96 ? 13.653 12.249 -10.278 1.00 63.47 96 ILE A CA 1
ATOM 755 C C . ILE A 1 96 ? 13.282 13.203 -11.430 1.00 63.47 96 ILE A C 1
ATOM 757 O O . ILE A 1 96 ? 12.161 13.146 -11.922 1.00 63.47 96 ILE A O 1
ATOM 761 N N . GLN A 1 97 ? 14.179 14.105 -11.839 1.00 63.56 97 GLN A N 1
ATOM 762 C CA . GLN A 1 97 ? 13.910 15.138 -12.855 1.00 63.56 97 GLN A CA 1
ATOM 763 C C . GLN A 1 97 ? 14.220 14.719 -14.294 1.00 63.56 97 GLN A C 1
ATOM 765 O O . GLN A 1 97 ? 13.819 15.409 -15.228 1.00 63.56 97 GLN A O 1
ATOM 770 N N . SER A 1 98 ? 14.960 13.635 -14.473 1.00 61.34 98 SER A N 1
ATOM 771 C CA . SER A 1 98 ? 15.224 13.046 -15.782 1.00 61.34 98 SER A CA 1
ATOM 772 C C . SER A 1 98 ? 13.943 12.522 -16.4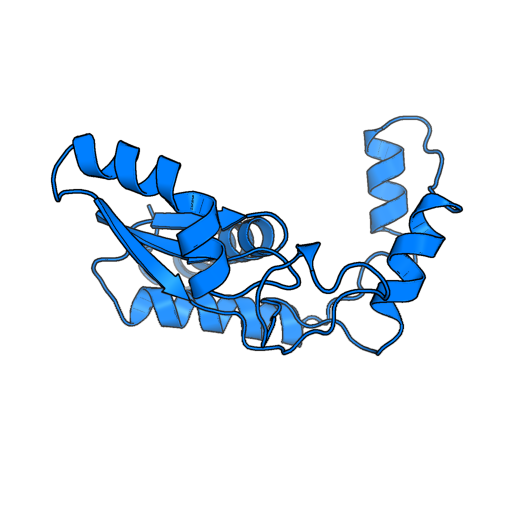53 1.00 61.34 98 SER A C 1
ATOM 774 O O . SER A 1 98 ? 12.925 12.315 -15.788 1.00 61.34 98 SER A O 1
ATOM 776 N N . ASP A 1 99 ? 14.010 12.212 -17.753 1.00 52.06 99 ASP A N 1
ATOM 777 C CA . ASP A 1 99 ? 12.941 11.488 -18.468 1.00 52.06 99 ASP A CA 1
ATOM 778 C C . ASP A 1 99 ? 12.628 10.110 -17.830 1.00 52.06 99 ASP A C 1
ATOM 780 O O . ASP A 1 99 ? 11.603 9.497 -18.123 1.00 52.06 99 ASP A O 1
ATOM 784 N N . TYR A 1 100 ? 13.456 9.653 -16.881 1.00 52.69 100 TYR A N 1
ATOM 785 C CA . TYR A 1 100 ? 13.244 8.464 -16.052 1.00 52.69 100 TYR A CA 1
ATOM 786 C C . TYR A 1 100 ? 12.274 8.694 -14.867 1.00 52.69 100 TYR A C 1
ATOM 788 O O . TYR A 1 100 ? 11.899 7.739 -14.180 1.00 52.69 100 TYR A O 1
ATOM 796 N N . GLY A 1 101 ? 11.872 9.943 -14.602 1.00 46.75 101 GLY A N 1
ATOM 797 C CA . GLY A 1 101 ? 11.209 10.386 -13.371 1.00 46.75 101 GLY A CA 1
ATOM 798 C C . GLY A 1 101 ? 9.720 10.060 -13.224 1.00 46.75 101 GLY A C 1
ATOM 799 O O . GLY A 1 101 ? 9.208 10.041 -12.104 1.00 46.75 101 GLY A O 1
ATOM 800 N N . SER A 1 102 ? 9.001 9.773 -14.312 1.00 55.16 102 SER A N 1
ATOM 801 C CA . SER A 1 102 ? 7.553 9.525 -14.247 1.00 55.16 102 SER A CA 1
ATOM 802 C C . SER A 1 102 ? 7.116 8.372 -15.146 1.00 55.16 102 SER A C 1
ATOM 804 O O . SER A 1 102 ? 6.318 8.551 -16.059 1.00 55.16 102 SER A O 1
ATOM 806 N N . GLN A 1 103 ? 7.574 7.155 -14.839 1.00 64.31 103 GLN A N 1
ATOM 807 C CA . GLN A 1 103 ? 6.995 5.925 -15.414 1.00 64.31 103 GLN A CA 1
ATOM 808 C C . GLN A 1 103 ? 5.538 5.689 -14.970 1.00 64.31 103 GLN A C 1
ATOM 810 O O . GLN A 1 103 ? 4.842 4.823 -15.500 1.00 64.31 103 GLN A O 1
ATOM 815 N N . TYR A 1 104 ? 5.080 6.442 -13.969 1.00 73.94 104 TYR A N 1
ATOM 816 C CA . TYR A 1 104 ? 3.710 6.426 -13.484 1.00 73.94 104 TYR A CA 1
ATOM 817 C C . TYR A 1 104 ? 2.857 7.430 -14.255 1.00 73.94 104 TYR A C 1
ATOM 819 O O . TYR A 1 104 ? 3.261 8.573 -14.470 1.00 73.94 104 TYR A O 1
ATOM 827 N N . THR A 1 105 ? 1.638 7.038 -14.610 1.00 78.81 105 THR A N 1
ATOM 828 C CA . THR A 1 105 ? 0.648 7.979 -15.140 1.00 78.81 105 THR A CA 1
ATOM 829 C C . THR A 1 105 ? -0.103 8.647 -13.991 1.00 78.81 105 THR A C 1
ATOM 831 O O . THR A 1 105 ? -0.351 8.028 -12.954 1.00 78.81 105 THR A O 1
ATOM 834 N N . LEU A 1 106 ? -0.507 9.909 -14.170 1.00 83.31 106 LEU A N 1
ATOM 835 C CA . LEU A 1 106 ? -1.325 10.616 -13.175 1.00 83.31 106 LEU A CA 1
ATOM 836 C C . LEU A 1 106 ? -2.618 9.852 -12.859 1.00 83.31 106 LEU A C 1
ATOM 838 O O . LEU A 1 106 ? -2.984 9.719 -11.693 1.00 83.31 106 LEU A O 1
ATOM 842 N N . ASP A 1 107 ? -3.280 9.317 -13.885 1.00 88.19 107 ASP A N 1
ATOM 843 C CA . ASP A 1 107 ? -4.499 8.521 -13.721 1.00 88.19 107 ASP A CA 1
ATOM 844 C C . ASP A 1 107 ? -4.220 7.184 -13.029 1.00 88.19 107 ASP A C 1
ATOM 846 O O . ASP A 1 107 ? -4.991 6.769 -12.163 1.00 88.19 107 ASP A O 1
ATOM 850 N N . GLY A 1 108 ? -3.092 6.537 -13.334 1.00 87.75 108 GLY A N 1
ATOM 851 C CA . GLY A 1 108 ? -2.637 5.338 -12.638 1.00 87.75 108 GLY A CA 1
ATOM 852 C C . GLY A 1 108 ? -2.466 5.591 -11.145 1.00 87.75 108 GLY A C 1
ATOM 853 O O . GLY A 1 108 ? -3.089 4.922 -10.332 1.00 87.75 108 GLY A O 1
ATOM 854 N N . VAL A 1 109 ? -1.712 6.627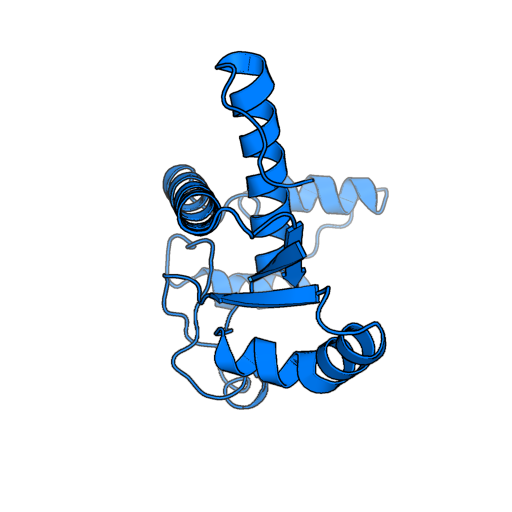 -10.777 1.00 90.06 109 VAL A N 1
ATOM 855 C CA . VAL A 1 109 ? -1.513 7.010 -9.371 1.00 90.06 109 VAL A CA 1
ATOM 856 C C . VAL A 1 109 ? -2.841 7.330 -8.684 1.00 90.06 109 VAL A C 1
ATOM 858 O O . VAL A 1 109 ? -3.102 6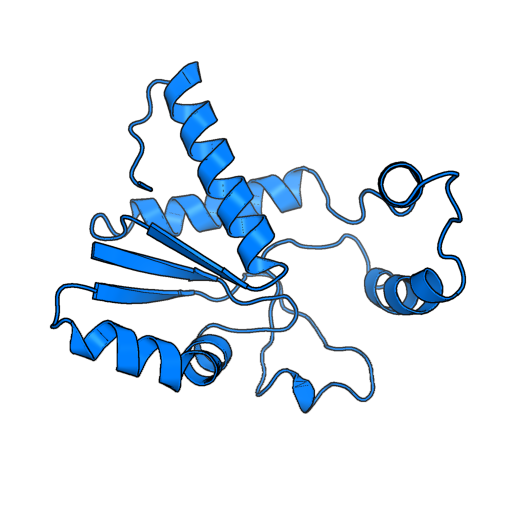.822 -7.595 1.00 90.06 109 VAL A O 1
ATOM 861 N N . ARG A 1 110 ? -3.704 8.135 -9.317 1.00 92.94 110 ARG A N 1
ATOM 862 C CA . ARG A 1 110 ? -5.012 8.513 -8.756 1.00 92.94 110 ARG A CA 1
ATOM 863 C C . ARG A 1 110 ? -5.903 7.304 -8.509 1.00 92.94 110 ARG A C 1
ATOM 865 O O . ARG A 1 110 ? -6.440 7.158 -7.417 1.00 92.94 110 ARG A O 1
ATOM 872 N N . THR A 1 111 ? -6.042 6.428 -9.499 1.00 94.56 111 THR A N 1
ATOM 873 C CA . THR A 1 111 ? -6.890 5.233 -9.381 1.00 94.56 111 THR A CA 1
ATOM 874 C C . THR A 1 111 ? -6.354 4.242 -8.348 1.00 94.56 111 THR A C 1
ATOM 876 O O . THR A 1 111 ? -7.145 3.620 -7.639 1.00 94.56 111 THR A O 1
ATOM 879 N N . SER A 1 112 ? -5.032 4.134 -8.194 1.00 94.81 112 SER A N 1
ATOM 880 C CA . SER A 1 112 ? -4.406 3.336 -7.135 1.00 94.81 112 SER A CA 1
ATOM 881 C C . SER A 1 112 ? -4.678 3.890 -5.739 1.00 94.81 112 SER A C 1
ATOM 883 O O . SER A 1 112 ? -5.003 3.120 -4.836 1.00 94.81 112 SER A O 1
ATOM 885 N N . ILE A 1 113 ? -4.557 5.209 -5.555 1.00 96.88 113 ILE A N 1
ATOM 886 C CA . ILE A 1 113 ? -4.865 5.869 -4.279 1.00 96.88 113 ILE A CA 1
ATOM 887 C C . ILE A 1 113 ? -6.345 5.687 -3.941 1.00 96.88 113 ILE A C 1
ATOM 889 O O . ILE A 1 113 ? -6.663 5.269 -2.830 1.00 96.88 113 ILE A O 1
ATOM 893 N N . GLU A 1 114 ? -7.235 5.923 -4.905 1.00 97.50 114 GLU A N 1
ATOM 894 C CA . GLU A 1 114 ? -8.679 5.785 -4.705 1.00 97.50 114 GLU A CA 1
ATOM 895 C C . GLU A 1 114 ? -9.060 4.352 -4.325 1.00 97.50 114 GLU A C 1
ATOM 897 O O . GLU A 1 114 ? -9.797 4.149 -3.368 1.00 97.50 114 GLU A O 1
ATOM 902 N N . TYR A 1 115 ? -8.469 3.347 -4.977 1.00 98.19 115 TYR A N 1
ATOM 903 C CA . TYR A 1 115 ? -8.663 1.943 -4.610 1.00 98.19 115 TYR A CA 1
ATOM 904 C C . TYR A 1 115 ? -8.257 1.638 -3.155 1.00 98.19 115 TYR A C 1
ATOM 906 O O . TYR A 1 115 ? -8.930 0.872 -2.462 1.00 98.19 115 TYR A O 1
ATOM 914 N N . ILE A 1 116 ? -7.158 2.227 -2.677 1.00 98.31 116 ILE A N 1
ATOM 915 C CA . ILE A 1 116 ? -6.708 2.058 -1.289 1.00 98.31 116 ILE A CA 1
ATOM 916 C C . ILE A 1 116 ? -7.677 2.756 -0.330 1.00 98.31 116 ILE A C 1
ATOM 918 O O . ILE A 1 116 ? -8.058 2.161 0.679 1.00 98.31 116 ILE A O 1
ATOM 922 N N . LEU A 1 117 ? -8.096 3.985 -0.640 1.00 97.88 117 LEU A N 1
ATOM 923 C CA . LEU A 1 117 ? -9.053 4.736 0.174 1.00 97.88 117 LEU A CA 1
ATOM 924 C C . LEU A 1 117 ? -10.432 4.064 0.205 1.00 97.88 117 LEU A C 1
ATOM 926 O O . LEU A 1 117 ? -11.048 4.015 1.266 1.00 97.88 117 LEU A O 1
ATOM 930 N N . ASP A 1 118 ? -10.886 3.467 -0.896 1.00 97.81 118 ASP A N 1
ATOM 931 C CA . ASP A 1 118 ? -12.080 2.618 -0.933 1.00 97.81 118 ASP A CA 1
ATOM 932 C C . ASP A 1 118 ? -11.957 1.455 0.052 1.00 97.81 118 ASP A C 1
ATOM 934 O O . ASP A 1 118 ? -12.827 1.264 0.900 1.00 97.81 118 ASP A O 1
ATOM 938 N N . ALA A 1 119 ? -10.835 0.729 0.024 1.00 98.06 119 ALA A N 1
ATOM 939 C CA . ALA A 1 119 ? -10.613 -0.395 0.930 1.00 98.06 119 ALA A CA 1
ATOM 940 C C . ALA A 1 119 ? -10.600 0.012 2.418 1.00 98.06 119 ALA A C 1
ATOM 942 O O . ALA A 1 119 ? -10.944 -0.825 3.266 1.00 98.06 119 ALA A O 1
ATOM 943 N N . VAL A 1 120 ? -10.196 1.256 2.720 1.00 97.75 120 VAL A N 1
ATOM 944 C CA . VAL A 1 120 ? -10.280 1.885 4.050 1.00 97.75 120 VAL A CA 1
ATOM 945 C C . VAL A 1 120 ? -11.733 2.225 4.393 1.00 97.75 120 VAL A C 1
ATOM 947 O O . VAL A 1 120 ? -12.219 1.792 5.436 1.00 97.75 120 VAL A O 1
ATOM 950 N N . ARG A 1 121 ? -12.452 2.926 3.507 1.00 96.44 121 ARG A N 1
ATOM 951 C CA . ARG A 1 121 ? -13.849 3.355 3.715 1.00 96.44 121 ARG A CA 1
ATOM 952 C C . ARG A 1 121 ? -14.823 2.185 3.866 1.00 96.44 121 ARG A C 1
ATOM 954 O O . ARG A 1 121 ? -15.783 2.278 4.626 1.00 96.44 121 ARG A O 1
ATOM 961 N N . GLU A 1 122 ? -14.579 1.081 3.166 1.00 97.38 122 GLU A N 1
ATOM 962 C CA . GLU A 1 122 ? -15.388 -0.142 3.247 1.00 97.38 122 GLU A CA 1
ATOM 963 C C . GLU A 1 122 ? -15.304 -0.847 4.612 1.00 97.38 122 GLU A C 1
ATOM 965 O O . GLU A 1 122 ? -16.177 -1.649 4.945 1.00 97.38 122 GLU A O 1
ATOM 970 N N . ASP A 1 123 ? -14.256 -0.594 5.400 1.00 97.12 123 ASP A N 1
ATOM 971 C CA . ASP A 1 123 ? -14.019 -1.259 6.681 1.00 97.12 123 ASP A CA 1
ATOM 972 C C . ASP A 1 123 ? -13.660 -0.222 7.759 1.00 97.12 123 ASP A C 1
ATOM 974 O O . ASP A 1 123 ? -12.483 0.111 7.928 1.00 97.12 123 ASP A O 1
ATOM 978 N N . PRO A 1 124 ? -14.653 0.275 8.524 1.00 93.56 124 PRO A N 1
ATOM 979 C CA . PRO A 1 124 ? -14.457 1.357 9.490 1.00 93.56 124 PRO A CA 1
ATOM 980 C C . PRO A 1 124 ? -13.559 0.977 10.678 1.00 93.56 124 PRO A C 1
ATOM 982 O O . PRO A 1 124 ? -13.191 1.845 11.465 1.00 93.56 124 PRO A O 1
ATOM 985 N N . GLU A 1 125 ? -13.199 -0.302 10.845 1.00 95.56 125 GLU A N 1
ATOM 986 C CA . GLU A 1 125 ? -12.236 -0.721 11.871 1.00 95.56 125 GLU A CA 1
ATOM 987 C C . GLU A 1 125 ? -10.779 -0.467 11.453 1.00 95.56 125 GLU A C 1
ATOM 989 O O . GLU A 1 125 ? -9.871 -0.582 12.288 1.00 95.56 125 GLU A O 1
ATOM 994 N N . ILE A 1 126 ? -10.534 -0.176 10.168 1.00 97.62 126 ILE A N 1
ATOM 995 C CA . ILE A 1 126 ? -9.211 0.187 9.659 1.00 97.62 126 ILE A CA 1
ATOM 996 C C . ILE A 1 126 ? -8.876 1.583 10.148 1.00 97.62 126 ILE A C 1
ATOM 998 O O . ILE A 1 126 ? -9.476 2.555 9.719 1.00 97.62 126 ILE A O 1
ATOM 1002 N N . GLU A 1 127 ? -7.888 1.674 11.026 1.00 96.19 127 GLU A N 1
ATOM 1003 C CA . GLU A 1 127 ? -7.438 2.939 11.618 1.00 96.19 127 GLU A CA 1
ATOM 1004 C C . GLU A 1 127 ? -5.970 3.228 11.285 1.00 96.19 127 GLU A C 1
ATOM 1006 O O . GLU A 1 127 ? -5.435 4.263 11.670 1.00 96.19 127 GLU A O 1
ATOM 1011 N N . GLY A 1 128 ? -5.301 2.305 10.593 1.00 96.56 128 GLY A N 1
ATOM 1012 C CA . GLY A 1 128 ? -3.906 2.434 10.204 1.00 96.56 128 GLY A CA 1
ATOM 1013 C C . GLY A 1 128 ? -3.608 1.689 8.912 1.00 96.56 128 GLY A C 1
ATOM 1014 O O . GLY A 1 128 ? -4.372 0.835 8.458 1.00 96.56 128 GLY A O 1
ATOM 1015 N N . ILE A 1 129 ? -2.460 2.002 8.326 1.00 97.88 129 ILE A N 1
ATOM 1016 C CA . ILE A 1 129 ? -1.987 1.398 7.085 1.00 97.88 129 ILE A CA 1
ATOM 1017 C C . ILE A 1 129 ? -0.525 0.979 7.243 1.00 97.88 129 ILE A C 1
ATOM 1019 O O . ILE A 1 129 ? 0.264 1.654 7.901 1.00 97.88 129 ILE A O 1
ATOM 1023 N N . LEU A 1 130 ? -0.175 -0.173 6.682 1.00 97.38 130 LEU A N 1
ATOM 1024 C CA . LEU A 1 130 ? 1.157 -0.760 6.728 1.00 97.38 130 LEU A CA 1
ATOM 1025 C C . LEU A 1 130 ? 1.564 -1.143 5.308 1.00 97.38 130 LEU A C 1
ATOM 1027 O O . LEU A 1 130 ? 0.923 -1.983 4.683 1.00 97.38 130 LEU A O 1
ATOM 1031 N N . GLY A 1 131 ? 2.630 -0.535 4.801 1.00 97.06 131 GLY A N 1
ATOM 1032 C CA . GLY A 1 131 ? 3.117 -0.775 3.447 1.00 97.06 131 GLY A CA 1
ATOM 1033 C C . GLY A 1 131 ? 4.585 -1.183 3.421 1.00 97.06 131 GLY A C 1
ATOM 1034 O O . GLY A 1 131 ? 5.362 -0.783 4.287 1.00 97.06 131 GLY A O 1
ATOM 1035 N N . PHE A 1 132 ? 4.970 -1.959 2.409 1.00 94.62 132 PHE A N 1
ATOM 1036 C CA . PHE A 1 132 ? 6.364 -2.303 2.122 1.00 94.62 132 PHE A CA 1
ATOM 1037 C C . PHE A 1 132 ? 6.755 -1.862 0.707 1.00 94.62 132 PHE A C 1
ATOM 1039 O O . PHE A 1 132 ? 6.025 -2.143 -0.238 1.00 94.62 132 PHE A O 1
ATOM 1046 N N . SER A 1 133 ? 7.917 -1.215 0.546 1.00 92.00 133 SER A N 1
ATOM 1047 C CA . SER A 1 133 ? 8.441 -0.757 -0.756 1.00 92.00 133 SER A CA 1
ATOM 1048 C C . SER A 1 133 ? 7.386 0.039 -1.557 1.00 92.00 133 SER A C 1
ATOM 1050 O O . SER A 1 133 ? 6.895 1.037 -1.040 1.00 92.00 133 SER A O 1
ATOM 1052 N N . GLU A 1 134 ? 6.977 -0.394 -2.758 1.00 92.50 134 GLU A N 1
ATOM 1053 C CA . GLU A 1 134 ? 5.879 0.235 -3.525 1.00 92.50 134 GLU A CA 1
ATOM 1054 C C . GLU A 1 134 ? 4.589 0.395 -2.698 1.00 92.50 134 GLU A C 1
ATOM 1056 O O . GLU A 1 134 ? 3.943 1.439 -2.752 1.00 92.50 134 GLU A O 1
ATOM 1061 N N . GLY A 1 135 ? 4.240 -0.593 -1.870 1.00 95.75 135 GLY A N 1
ATOM 1062 C CA . GLY A 1 135 ? 3.095 -0.507 -0.967 1.00 95.75 135 GLY A CA 1
ATOM 1063 C C . GLY A 1 135 ? 3.269 0.558 0.118 1.00 95.75 135 GLY A C 1
ATOM 1064 O O . GLY A 1 135 ? 2.283 1.141 0.555 1.00 95.75 135 GLY A O 1
ATOM 1065 N N . ALA A 1 136 ? 4.504 0.860 0.541 1.00 95.69 136 ALA A N 1
ATOM 1066 C CA . ALA A 1 136 ? 4.781 1.964 1.465 1.00 95.69 136 ALA A CA 1
ATOM 1067 C C . ALA A 1 136 ? 4.590 3.321 0.778 1.00 95.69 136 ALA A C 1
ATOM 1069 O O . ALA A 1 136 ? 3.983 4.217 1.363 1.00 95.69 136 ALA A O 1
ATOM 1070 N N . THR A 1 137 ? 5.039 3.449 -0.475 1.00 92.94 137 THR A N 1
ATOM 1071 C CA . THR A 1 137 ? 4.772 4.629 -1.306 1.00 92.94 137 THR A CA 1
ATOM 1072 C C . THR A 1 137 ? 3.269 4.840 -1.474 1.00 92.94 137 THR A C 1
ATOM 1074 O O . THR A 1 137 ? 2.771 5.915 -1.158 1.00 92.94 137 THR A O 1
ATOM 1077 N N . ALA A 1 138 ? 2.529 3.802 -1.875 1.00 94.94 138 ALA A N 1
ATOM 1078 C CA . ALA A 1 138 ? 1.084 3.889 -2.069 1.00 94.94 138 ALA A CA 1
ATOM 1079 C C . ALA A 1 138 ? 0.334 4.217 -0.761 1.00 94.94 138 ALA A C 1
ATOM 1081 O O . ALA A 1 138 ? -0.569 5.053 -0.759 1.00 94.94 138 ALA A O 1
ATOM 1082 N N . ALA A 1 139 ? 0.745 3.621 0.366 1.00 97.50 139 ALA A N 1
ATOM 1083 C CA . ALA A 1 139 ? 0.181 3.912 1.682 1.00 97.50 139 ALA A CA 1
ATOM 1084 C C . ALA A 1 139 ? 0.393 5.374 2.101 1.00 97.50 139 ALA A C 1
ATOM 1086 O O . ALA A 1 139 ? -0.542 6.031 2.557 1.00 97.50 139 ALA A O 1
ATOM 1087 N N . ALA A 1 140 ? 1.611 5.895 1.930 1.00 96.56 140 ALA A N 1
ATOM 1088 C CA . ALA A 1 140 ? 1.932 7.282 2.248 1.00 96.56 140 ALA A CA 1
ATOM 1089 C C . ALA A 1 140 ? 1.149 8.263 1.362 1.00 96.56 140 ALA A C 1
ATOM 1091 O O . ALA A 1 140 ? 0.638 9.264 1.863 1.00 96.56 140 ALA A O 1
ATOM 1092 N N . SER A 1 141 ? 0.998 7.952 0.071 1.00 95.56 141 SER A N 1
ATOM 1093 C CA . SER A 1 141 ? 0.168 8.735 -0.848 1.00 95.56 141 SER A CA 1
ATOM 1094 C C . SER A 1 141 ? -1.304 8.751 -0.432 1.00 95.56 141 SER A C 1
ATOM 1096 O O . SER A 1 141 ? -1.913 9.815 -0.456 1.00 95.56 141 SER A O 1
ATOM 1098 N N . ALA A 1 142 ? -1.863 7.621 0.014 1.00 97.19 142 ALA A N 1
ATOM 1099 C CA . ALA A 1 142 ? -3.236 7.566 0.520 1.00 97.19 142 ALA A CA 1
ATOM 1100 C C . ALA A 1 142 ? -3.428 8.401 1.798 1.00 97.19 142 ALA A C 1
ATOM 1102 O O . ALA A 1 142 ? -4.413 9.125 1.905 1.00 97.19 142 ALA A O 1
ATOM 1103 N N . ILE A 1 143 ? -2.472 8.372 2.736 1.00 97.44 143 ILE A N 1
ATOM 1104 C CA . ILE A 1 143 ? -2.506 9.234 3.933 1.00 97.44 143 ILE A CA 1
ATOM 1105 C C . ILE A 1 143 ? -2.475 10.718 3.539 1.00 97.44 143 ILE A C 1
ATOM 1107 O O . ILE A 1 143 ? -3.208 11.530 4.106 1.00 97.44 143 ILE A O 1
ATOM 1111 N N . LEU A 1 144 ? -1.612 11.086 2.587 1.00 96.94 144 LEU A N 1
ATOM 1112 C CA . LEU A 1 144 ? -1.501 12.469 2.130 1.00 96.94 144 LEU A CA 1
ATOM 1113 C C . LEU A 1 144 ? -2.783 12.936 1.432 1.00 96.94 144 LEU A C 1
ATOM 1115 O O . LEU A 1 144 ? -3.227 14.057 1.670 1.00 96.94 144 LEU A O 1
ATOM 1119 N N . GLU A 1 145 ? -3.390 12.075 0.620 1.00 97.06 145 GLU A N 1
ATOM 1120 C CA . GLU A 1 145 ? -4.648 12.384 -0.053 1.00 97.06 145 GLU A CA 1
ATOM 1121 C C . GLU A 1 145 ? -5.806 12.518 0.938 1.00 97.06 145 GLU A C 1
ATOM 1123 O O . GLU A 1 145 ? -6.574 13.471 0.861 1.00 97.06 145 GLU A O 1
ATOM 1128 N N . GLU A 1 146 ? -5.894 11.642 1.939 1.00 96.75 146 GLU A N 1
ATOM 1129 C CA . GLU A 1 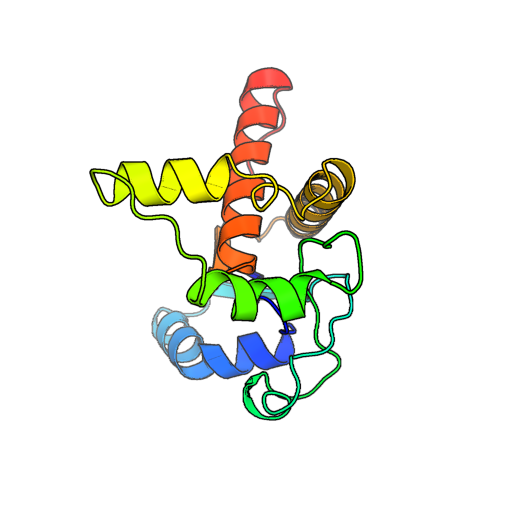146 ? -6.897 11.759 3.000 1.00 96.75 146 GLU A CA 1
ATOM 1130 C C . GLU A 1 146 ? -6.756 13.081 3.776 1.00 96.75 146 GLU A C 1
ATOM 1132 O O . GLU A 1 146 ? -7.747 13.732 4.115 1.00 96.75 146 GLU A O 1
ATOM 1137 N N . LYS A 1 147 ? -5.515 13.528 4.013 1.00 96.75 147 LYS A N 1
ATOM 1138 C CA . LYS A 1 147 ? -5.251 14.850 4.588 1.00 96.75 147 LYS A CA 1
ATOM 1139 C C . LYS A 1 147 ? -5.738 15.975 3.667 1.00 96.75 147 LYS A C 1
ATOM 1141 O O . LYS A 1 147 ? -6.393 16.888 4.166 1.00 96.75 147 LYS A O 1
ATOM 1146 N N . ARG A 1 148 ? -5.447 15.914 2.362 1.00 97.38 148 ARG A N 1
ATOM 1147 C CA . ARG A 1 148 ? -5.923 16.909 1.386 1.00 97.38 148 ARG A CA 1
ATOM 1148 C C . ARG A 1 148 ? -7.452 16.978 1.376 1.00 97.38 148 ARG A C 1
ATOM 1150 O O . ARG A 1 148 ? -8.006 18.064 1.493 1.00 97.38 148 ARG A O 1
ATOM 1157 N N . LEU A 1 149 ? -8.130 15.830 1.313 1.00 96.94 149 LEU A N 1
ATOM 1158 C CA . LEU A 1 149 ? -9.595 15.735 1.334 1.00 96.94 149 LEU A CA 1
ATOM 1159 C C . LEU A 1 149 ? -10.198 16.313 2.622 1.00 96.94 149 LEU A C 1
ATOM 1161 O O . LEU A 1 149 ? -11.241 16.965 2.586 1.00 96.94 149 LEU A O 1
ATOM 1165 N N . TRP A 1 150 ? -9.541 16.128 3.766 1.00 97.31 150 TRP A N 1
ATOM 1166 C CA . TRP A 1 150 ? -9.958 16.778 5.007 1.00 97.31 150 TRP A CA 1
ATOM 1167 C C . TRP A 1 150 ? -9.810 18.302 4.949 1.00 97.31 150 TRP A C 1
ATOM 1169 O O . TRP A 1 150 ? -10.732 19.022 5.328 1.00 97.31 150 TRP A O 1
ATOM 1179 N N . GLU A 1 151 ? -8.662 18.798 4.485 1.00 98.06 151 GLU A N 1
ATOM 1180 C CA . GLU A 1 151 ? -8.345 20.231 4.465 1.00 98.06 151 GLU A CA 1
ATOM 1181 C C . GLU A 1 151 ? -9.164 21.009 3.424 1.00 98.06 151 GLU A C 1
ATOM 1183 O O . GLU A 1 151 ? -9.582 22.135 3.694 1.00 98.06 151 GLU A O 1
ATOM 1188 N N . GLU A 1 152 ? -9.410 20.416 2.256 1.00 98.25 152 GLU A N 1
ATOM 1189 C CA . GLU A 1 152 ? -10.064 21.078 1.121 1.00 98.25 152 GLU A CA 1
ATOM 1190 C C . GLU A 1 152 ? -11.571 20.803 1.051 1.00 98.25 152 GLU A C 1
ATOM 1192 O O . GLU A 1 152 ? -12.340 21.681 0.658 1.00 98.25 152 GLU A O 1
ATOM 1197 N N . GLU A 1 153 ? -12.008 19.604 1.446 1.00 97.62 153 GLU A N 1
ATOM 1198 C CA . GLU A 1 153 ? -13.386 19.131 1.244 1.00 97.62 153 GLU A CA 1
ATOM 1199 C C . GLU A 1 153 ? -14.100 18.783 2.563 1.00 97.62 153 GLU A C 1
ATOM 1201 O O . GLU A 1 153 ? -15.305 18.527 2.573 1.00 97.62 153 GLU A O 1
ATOM 1206 N N . GLY A 1 154 ? -13.392 18.798 3.699 1.00 97.00 154 GLY A N 1
ATOM 1207 C CA . GLY A 1 154 ? -13.953 18.478 5.014 1.00 97.00 154 GLY A CA 1
ATOM 1208 C C . GLY A 1 154 ? -14.279 16.995 5.218 1.00 97.00 154 GLY A C 1
ATOM 1209 O O . GLY A 1 154 ? -15.019 16.661 6.146 1.00 97.00 154 GLY A O 1
ATOM 1210 N N . VAL A 1 155 ? -13.753 16.098 4.375 1.00 95.62 155 VAL A N 1
ATOM 1211 C CA . VAL A 1 155 ? -13.981 14.646 4.475 1.00 95.62 155 VAL A CA 1
ATOM 1212 C C . VAL A 1 155 ? -13.215 14.084 5.680 1.00 95.62 155 VAL A C 1
ATOM 1214 O O . VAL A 1 155 ? -11.986 14.168 5.693 1.00 95.62 155 VAL A O 1
ATOM 1217 N N . PRO A 1 156 ? -13.887 13.518 6.707 1.00 94.25 156 PRO A N 1
ATOM 1218 C CA . PRO A 1 156 ? -13.219 13.050 7.918 1.00 94.25 156 PRO A CA 1
ATOM 1219 C C . PRO A 1 156 ? -12.148 11.994 7.648 1.00 94.25 156 PRO A C 1
ATOM 1221 O O . PRO A 1 156 ? -12.383 11.026 6.928 1.00 94.25 156 PRO A O 1
ATOM 1224 N N . ARG A 1 157 ? -10.996 12.157 8.303 1.00 95.19 157 ARG A N 1
ATOM 1225 C CA . ARG A 1 157 ? -9.903 11.184 8.263 1.00 95.19 157 ARG A CA 1
ATOM 1226 C C . ARG A 1 157 ? -10.243 9.937 9.077 1.00 95.19 157 ARG A C 1
ATOM 1228 O O . ARG A 1 157 ? -10.688 10.044 10.221 1.00 95.19 157 ARG A O 1
ATOM 1235 N N . GLN A 1 158 ? -9.978 8.770 8.507 1.00 95.56 158 GLN A N 1
ATOM 1236 C CA . GLN A 1 158 ? -10.078 7.465 9.147 1.00 95.56 158 GLN A CA 1
ATOM 1237 C C . GLN A 1 158 ? -8.693 6.915 9.539 1.00 95.56 158 GLN A C 1
ATOM 1239 O O . GLN A 1 158 ? -8.561 6.300 10.600 1.00 95.56 158 GLN A O 1
ATOM 1244 N N . LEU A 1 159 ? -7.656 7.168 8.732 1.00 95.00 159 LEU A N 1
ATOM 1245 C CA . LEU A 1 159 ? -6.274 6.776 9.020 1.00 95.00 159 LEU A CA 1
ATOM 1246 C C . LEU A 1 159 ? -5.648 7.724 10.057 1.00 95.00 159 LEU A C 1
ATOM 1248 O O . LEU A 1 159 ? -5.585 8.942 9.853 1.00 95.00 159 LEU A O 1
ATOM 1252 N N . LYS A 1 160 ? -5.181 7.161 11.177 1.00 82.38 160 LYS A N 1
ATOM 1253 C CA . LYS A 1 160 ? -4.646 7.901 12.333 1.00 82.38 160 LYS A CA 1
ATOM 1254 C C . LYS A 1 160 ? -3.128 8.025 12.317 1.00 82.38 160 LYS A C 1
ATOM 1256 O O . LYS A 1 160 ? -2.449 7.011 12.046 1.00 82.38 160 LYS A O 1
#

Secondary structure (DSSP, 8-state):
-EEEEE--TTB-HHHHHHHTHHHHHHHHTT-TT-EEEEE--SEE-PPPTT-TTTS-SSS-EESSPBSSTTHHHHHHHHHHS----SSHHHHHHHHHHSTTTT-B-HHHHHHHHHHHHHHHHT-TTEEEEEE-THHHHHHHHHHHHHHHHHHHH-PPP---

Radius of gyration: 17.49 Å; chains: 1; bounding box: 43×39×44 Å

Foldseek 3Di:
DEAEEAEAAQEFQVLVCVVCVVVVVVVCVVPPLYHYDTGAAPAFDDDPPPCCPVHHDDSTHALFDFPDPCLRVVVVVCVVVQDDAPDPVRSVVCCCPPVNNPSGDPVRLVVSLVVVVVVCVVDLSHQAYHYDHSGVVSRVSNVVVLVVCCVPVVRDDRHD